Protein AF-A0ABD0MIT4-F1 (afdb_monomer)

Secondary structure (DSSP, 8-state):
-HHHHHHHHHHHHHHHHHHHHHHHS---HHHHTHHHHSPPBTTBTTTTHHHHHHHHHHHHHHHHHHHHHHS---------S--PPPP-------------------------------------------

Solvent-accessible surface area (backbone atoms only — not comparable to full-atom values): 9085 Å² total; per-residue (Å²): 118,64,69,64,55,52,52,52,56,58,61,64,46,54,63,59,50,53,54,50,56,57,67,74,44,99,65,55,71,82,71,44,49,54,56,65,74,37,62,70,39,101,90,37,79,38,42,70,37,56,59,56,48,50,56,50,50,52,52,51,50,52,50,54,54,53,50,61,73,73,44,80,78,72,72,76,74,71,93,68,89,80,80,80,79,81,81,91,77,86,86,87,84,90,84,90,87,87,89,84,83,92,75,86,76,91,82,82,86,84,87,80,84,84,82,77,84,75,75,84,86,80,84,82,89,83,88,81,82,135

Structure (mmCIF, N/CA/C/O backbone):
data_AF-A0ABD0MIT4-F1
#
_entry.id   AF-A0ABD0MIT4-F1
#
loop_
_atom_site.group_PDB
_atom_site.id
_atom_site.type_symbol
_atom_site.label_atom_id
_atom_site.label_alt_id
_atom_site.label_comp_id
_atom_site.label_asym_id
_atom_site.label_entity_id
_atom_site.label_seq_id
_atom_site.pdbx_PDB_ins_code
_atom_site.Cartn_x
_atom_site.Cartn_y
_atom_site.Cartn_z
_atom_site.occupancy
_atom_site.B_iso_or_equiv
_atom_site.auth_seq_id
_atom_site.auth_comp_id
_atom_site.auth_asym_id
_atom_site.auth_atom_id
_atom_site.pdbx_PDB_model_num
ATOM 1 N N . MET A 1 1 ? 24.248 -2.913 -24.633 1.00 72.19 1 MET A N 1
ATOM 2 C CA . MET A 1 1 ? 23.902 -3.783 -23.480 1.00 72.19 1 MET A CA 1
ATOM 3 C C . MET A 1 1 ? 23.748 -3.039 -22.143 1.00 72.19 1 MET A C 1
ATOM 5 O O . MET A 1 1 ? 23.234 -3.625 -21.201 1.00 72.19 1 MET A O 1
ATOM 9 N N . THR A 1 2 ? 24.098 -1.754 -22.039 1.00 90.69 2 THR A N 1
ATOM 10 C CA . THR A 1 2 ? 24.162 -1.024 -20.756 1.00 90.69 2 THR A CA 1
ATOM 11 C C . THR A 1 2 ? 22.802 -0.754 -20.095 1.00 90.69 2 THR A C 1
ATOM 13 O O . THR A 1 2 ? 22.640 -1.011 -18.906 1.00 90.69 2 THR A O 1
ATOM 16 N N . ALA A 1 3 ? 21.795 -0.309 -20.855 1.00 94.12 3 ALA A N 1
ATOM 17 C CA . ALA A 1 3 ? 20.487 0.061 -20.298 1.00 94.12 3 ALA A CA 1
ATOM 18 C C . ALA A 1 3 ? 19.760 -1.111 -19.610 1.00 94.12 3 ALA A C 1
ATOM 20 O O . ALA A 1 3 ? 19.170 -0.936 -18.548 1.00 94.12 3 ALA A O 1
ATOM 21 N N . GLN A 1 4 ? 19.849 -2.323 -20.170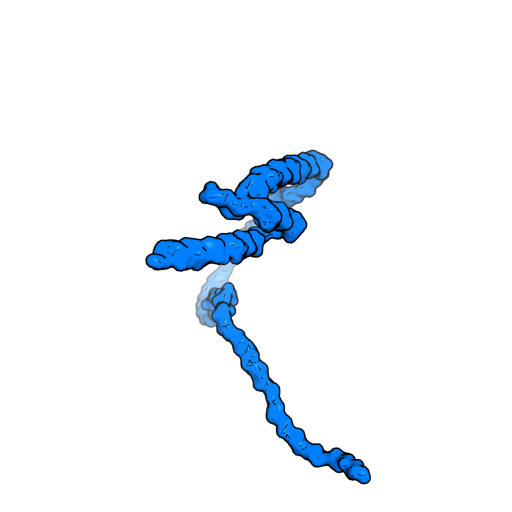 1.00 94.62 4 GLN A N 1
ATOM 22 C CA . GLN A 1 4 ? 19.239 -3.512 -19.565 1.00 94.62 4 GLN A CA 1
ATOM 23 C C . GLN A 1 4 ? 19.919 -3.907 -18.252 1.00 94.62 4 GLN A C 1
ATOM 25 O O . GLN A 1 4 ? 19.235 -4.265 -17.297 1.00 94.62 4 GLN A O 1
ATOM 30 N N . SER A 1 5 ? 21.252 -3.828 -18.192 1.00 95.81 5 SER A N 1
ATOM 31 C CA . SER A 1 5 ? 21.998 -4.124 -16.966 1.00 95.81 5 SER A CA 1
ATOM 32 C C . SER A 1 5 ? 21.624 -3.150 -15.852 1.00 95.81 5 SER A C 1
ATOM 34 O O . SER A 1 5 ? 21.338 -3.577 -14.740 1.00 95.81 5 SER A O 1
ATOM 36 N N . ILE A 1 6 ? 21.560 -1.854 -16.167 1.00 95.31 6 ILE A N 1
ATOM 37 C CA . ILE A 1 6 ? 21.176 -0.815 -15.205 1.00 95.31 6 ILE A CA 1
ATOM 38 C C . ILE A 1 6 ? 19.722 -1.006 -14.757 1.00 95.31 6 ILE A C 1
ATOM 40 O O . ILE A 1 6 ? 19.440 -0.961 -13.563 1.00 95.31 6 ILE A O 1
ATOM 44 N N . GLY A 1 7 ? 18.808 -1.288 -15.691 1.00 94.06 7 GLY A N 1
ATOM 45 C CA . GLY A 1 7 ? 17.405 -1.564 -15.378 1.00 94.06 7 GLY A CA 1
ATOM 46 C C . GLY A 1 7 ? 17.233 -2.741 -14.416 1.00 94.06 7 GLY A C 1
ATOM 47 O O . GLY A 1 7 ? 16.480 -2.636 -13.453 1.00 94.06 7 GLY A O 1
ATOM 48 N N . ARG A 1 8 ? 17.982 -3.832 -14.620 1.00 94.19 8 ARG A N 1
ATOM 49 C CA . ARG A 1 8 ? 17.987 -4.989 -13.708 1.00 94.19 8 ARG A CA 1
ATOM 50 C C . ARG A 1 8 ? 18.520 -4.626 -12.322 1.00 94.19 8 ARG A C 1
ATOM 52 O O . ARG A 1 8 ? 17.913 -5.020 -11.330 1.00 94.19 8 ARG A O 1
ATOM 59 N N . SER A 1 9 ? 19.600 -3.845 -12.248 1.00 94.75 9 SER A N 1
ATOM 60 C CA . SER A 1 9 ? 20.146 -3.377 -10.969 1.00 94.75 9 SER A CA 1
ATOM 61 C C . SER A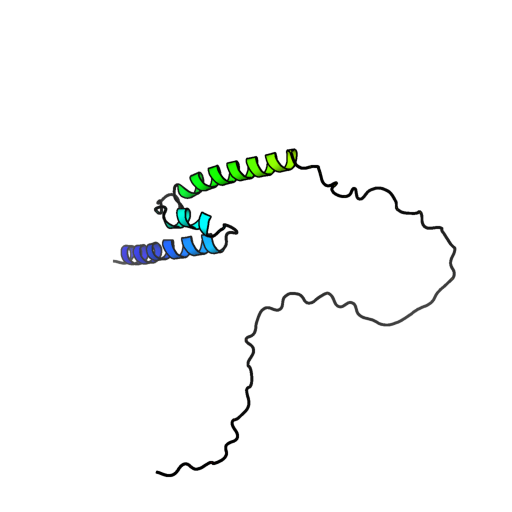 1 9 ? 19.135 -2.522 -10.204 1.00 94.75 9 SER A C 1
ATOM 63 O O . SER A 1 9 ? 18.891 -2.784 -9.032 1.00 94.75 9 SER A O 1
ATOM 65 N N . MET A 1 10 ? 18.480 -1.560 -10.860 1.00 93.25 10 MET A N 1
ATOM 66 C CA . MET A 1 10 ? 17.457 -0.726 -10.215 1.00 93.25 10 MET A CA 1
ATOM 67 C C . MET A 1 10 ? 16.238 -1.548 -9.780 1.00 93.25 10 MET A C 1
ATOM 69 O O . MET A 1 10 ? 15.766 -1.398 -8.657 1.00 93.25 10 MET A O 1
ATOM 73 N N . ALA A 1 11 ? 15.765 -2.468 -10.627 1.00 90.56 11 ALA A N 1
ATOM 74 C CA . ALA A 1 11 ? 14.634 -3.334 -10.298 1.00 90.56 11 ALA A CA 1
ATOM 75 C C . ALA A 1 11 ? 14.899 -4.212 -9.061 1.00 90.56 11 ALA A C 1
ATOM 77 O O . ALA A 1 11 ? 13.973 -4.499 -8.306 1.00 90.56 11 ALA A O 1
ATOM 78 N N . SER A 1 12 ? 16.155 -4.600 -8.815 1.00 92.19 12 SER A N 1
ATOM 79 C CA . SER A 1 12 ? 16.519 -5.411 -7.646 1.00 92.19 12 SER A CA 1
ATOM 80 C C . SER A 1 12 ? 16.370 -4.677 -6.305 1.00 92.19 12 SER A C 1
ATOM 82 O O . SER A 1 12 ? 16.202 -5.323 -5.272 1.00 92.19 12 SER A O 1
ATOM 84 N N . LEU A 1 13 ? 16.379 -3.338 -6.309 1.00 92.81 13 LEU A N 1
ATOM 85 C CA . LEU A 1 13 ? 16.313 -2.516 -5.094 1.00 92.81 13 LEU A CA 1
ATOM 86 C C . LEU A 1 13 ? 14.886 -2.292 -4.577 1.00 92.81 13 LEU A C 1
ATOM 88 O O . LEU A 1 13 ? 14.706 -1.955 -3.409 1.00 92.81 13 LEU A O 1
ATOM 92 N N . VAL A 1 14 ? 13.869 -2.546 -5.403 1.00 91.12 14 VAL A N 1
ATOM 93 C CA . VAL A 1 14 ? 12.462 -2.249 -5.087 1.00 91.12 14 VAL A CA 1
ATOM 94 C C . VAL A 1 14 ? 11.952 -3.045 -3.877 1.00 91.12 14 VAL A C 1
ATOM 96 O O . VAL A 1 14 ? 11.241 -2.512 -3.026 1.00 91.12 14 VAL A O 1
ATOM 99 N N . VAL A 1 15 ? 12.314 -4.329 -3.775 1.00 91.69 15 VAL A N 1
ATOM 100 C CA . VAL A 1 15 ? 11.863 -5.205 -2.676 1.00 91.69 15 VAL A CA 1
ATOM 101 C C . VAL A 1 15 ? 12.536 -4.849 -1.339 1.00 91.69 15 VAL A C 1
ATOM 103 O O . VAL A 1 15 ? 11.808 -4.709 -0.349 1.00 91.69 15 VAL A O 1
ATOM 106 N N . PRO A 1 16 ? 13.872 -4.666 -1.273 1.00 91.81 16 PRO A N 1
ATOM 107 C CA . PRO A 1 16 ? 14.538 -4.157 -0.074 1.00 91.81 16 PRO A CA 1
ATOM 108 C C . PRO A 1 16 ? 14.021 -2.790 0.374 1.00 91.81 16 PRO A C 1
ATOM 110 O O . PRO A 1 16 ? 13.759 -2.600 1.559 1.00 91.81 16 PRO A O 1
ATOM 113 N N . GLU A 1 17 ? 13.823 -1.855 -0.558 1.00 92.19 17 GLU A N 1
ATOM 114 C CA . GLU A 1 17 ? 13.319 -0.517 -0.246 1.00 92.19 17 GLU A CA 1
ATOM 115 C C . GLU A 1 17 ? 11.928 -0.587 0.401 1.00 92.19 17 GLU A C 1
ATOM 117 O O . GLU A 1 17 ? 11.684 0.019 1.443 1.00 92.19 17 GLU A O 1
ATOM 122 N N . ARG A 1 18 ? 11.029 -1.407 -0.152 1.00 93.12 18 ARG A N 1
ATOM 123 C CA . ARG A 1 18 ? 9.694 -1.633 0.414 1.00 93.12 18 ARG A CA 1
ATOM 124 C C . ARG A 1 18 ? 9.741 -2.168 1.848 1.00 93.12 18 ARG A C 1
ATOM 126 O O . ARG A 1 18 ? 9.015 -1.674 2.710 1.00 93.12 18 ARG A O 1
ATOM 133 N N . HIS A 1 19 ? 10.590 -3.161 2.109 1.00 92.56 19 HIS A N 1
ATOM 134 C CA . HIS A 1 19 ? 10.758 -3.715 3.456 1.00 92.56 19 HIS A CA 1
ATOM 135 C C . HIS A 1 19 ? 11.347 -2.688 4.422 1.00 92.56 19 HIS A C 1
ATOM 137 O O . HIS A 1 19 ? 10.901 -2.584 5.566 1.00 92.56 19 HIS A O 1
ATOM 143 N N . PHE A 1 20 ? 12.321 -1.906 3.960 1.00 92.56 20 PHE A N 1
ATOM 144 C CA . PHE A 1 20 ? 12.941 -0.850 4.746 1.00 92.56 20 PHE A CA 1
ATOM 145 C C . PHE A 1 20 ? 11.918 0.207 5.169 1.00 92.56 20 PHE A C 1
ATOM 147 O O . PHE A 1 20 ? 11.805 0.505 6.357 1.00 92.56 20 PHE A O 1
ATOM 154 N N . TRP A 1 21 ? 11.103 0.697 4.232 1.00 93.38 21 TRP A N 1
ATOM 155 C CA . TRP A 1 21 ? 10.045 1.655 4.546 1.00 93.38 21 TRP A CA 1
ATOM 156 C C . TRP A 1 21 ? 9.070 1.109 5.595 1.00 93.38 21 TRP A C 1
ATOM 158 O O . TRP A 1 21 ? 8.798 1.798 6.573 1.00 93.38 21 TRP A O 1
ATOM 168 N N . LEU A 1 22 ? 8.608 -0.141 5.472 1.00 93.19 22 LEU A N 1
ATOM 169 C CA . LEU A 1 22 ? 7.717 -0.752 6.473 1.00 93.19 22 LEU A CA 1
ATOM 170 C C . LEU A 1 22 ? 8.386 -0.961 7.836 1.00 93.19 22 LEU A C 1
ATOM 172 O O . LEU A 1 22 ? 7.710 -0.910 8.864 1.00 93.19 22 LEU A O 1
ATOM 176 N N . THR A 1 23 ? 9.702 -1.170 7.863 1.00 93.62 23 THR A N 1
ATOM 177 C CA .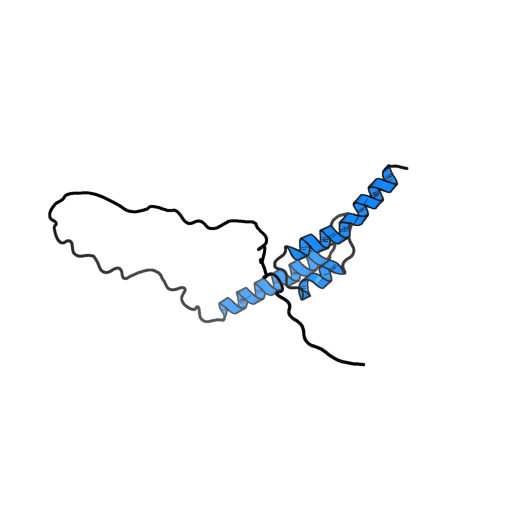 THR A 1 23 ? 10.475 -1.312 9.106 1.00 93.62 23 THR A CA 1
ATOM 178 C C . THR A 1 23 ? 10.508 -0.008 9.900 1.00 93.62 23 THR A C 1
ATOM 180 O O . THR A 1 23 ? 10.460 -0.043 11.125 1.00 93.62 23 THR A O 1
ATOM 183 N N . LEU A 1 24 ? 10.549 1.139 9.215 1.00 93.75 24 LEU A N 1
ATOM 184 C CA . LEU A 1 24 ? 10.582 2.458 9.853 1.00 93.75 24 LEU A CA 1
ATOM 185 C C . LEU A 1 24 ? 9.213 2.945 10.339 1.00 93.75 24 LEU A C 1
ATOM 187 O O . LEU A 1 24 ? 9.139 3.879 11.134 1.00 93.75 24 LEU A O 1
ATOM 191 N N . THR A 1 25 ? 8.126 2.351 9.851 1.00 92.25 25 THR A N 1
ATOM 192 C CA . THR A 1 25 ? 6.778 2.733 10.280 1.00 92.25 25 THR A CA 1
ATOM 193 C C . THR A 1 25 ? 6.412 2.115 11.628 1.00 92.25 25 THR A C 1
ATOM 195 O O . THR A 1 25 ? 6.688 0.944 11.884 1.00 92.25 25 THR A O 1
ATOM 198 N N . GLU A 1 26 ? 5.674 2.859 12.453 1.00 92.56 26 GLU A N 1
ATOM 199 C CA . GLU A 1 26 ? 5.053 2.360 13.692 1.00 92.56 26 GLU A CA 1
ATOM 200 C C . GLU A 1 26 ? 3.767 1.551 13.413 1.00 92.56 26 GLU A C 1
ATOM 202 O O . GLU A 1 26 ? 2.740 1.705 14.074 1.00 92.56 26 GLU A O 1
ATOM 207 N N . ILE A 1 27 ? 3.794 0.700 12.386 1.00 91.69 27 ILE A N 1
ATOM 208 C CA . ILE A 1 27 ? 2.693 -0.203 12.037 1.00 91.69 27 ILE A CA 1
ATOM 209 C C . ILE A 1 27 ? 2.937 -1.548 12.731 1.00 91.69 27 ILE A C 1
ATOM 211 O O . ILE A 1 27 ? 4.072 -2.015 12.829 1.00 91.69 27 ILE A O 1
ATOM 215 N N . LYS A 1 28 ? 1.876 -2.189 13.229 1.00 92.00 28 LYS A N 1
ATOM 216 C CA . LYS A 1 28 ? 1.976 -3.517 13.854 1.00 92.00 28 LYS A CA 1
ATOM 217 C C . LYS A 1 28 ? 2.297 -4.562 12.790 1.00 92.00 28 LYS A C 1
ATOM 219 O O . LYS A 1 28 ? 1.790 -4.474 11.679 1.00 92.00 28 LYS A O 1
ATOM 224 N N . ASP A 1 29 ? 3.071 -5.592 13.124 1.00 91.75 29 ASP A N 1
ATOM 225 C CA . ASP A 1 29 ? 3.521 -6.572 12.121 1.00 91.75 29 ASP A CA 1
ATOM 226 C C . ASP A 1 29 ? 2.372 -7.301 11.413 1.00 91.75 29 ASP A C 1
ATOM 228 O O . ASP A 1 29 ? 2.442 -7.527 10.208 1.00 91.75 29 ASP A O 1
ATOM 232 N N . ALA A 1 30 ? 1.265 -7.563 12.115 1.00 90.25 30 ALA A N 1
ATOM 233 C CA . ALA A 1 30 ? 0.052 -8.122 11.513 1.00 90.25 30 ALA A CA 1
ATOM 234 C C . ALA A 1 30 ? -0.522 -7.235 10.392 1.00 90.25 30 ALA A C 1
ATOM 236 O O . ALA A 1 30 ? -1.009 -7.741 9.384 1.00 90.25 30 ALA A O 1
ATOM 237 N N . ASP A 1 31 ? -0.419 -5.914 10.544 1.00 92.19 31 ASP A N 1
ATOM 238 C CA . ASP A 1 31 ? -0.903 -4.944 9.565 1.00 92.19 31 ASP A CA 1
ATOM 239 C C . ASP A 1 31 ? 0.115 -4.699 8.438 1.00 92.19 31 ASP A C 1
ATOM 241 O O . ASP A 1 31 ? -0.249 -4.100 7.430 1.00 92.19 31 ASP A O 1
ATOM 245 N N . LYS A 1 32 ? 1.368 -5.173 8.568 1.00 93.56 32 LYS A N 1
ATOM 246 C CA . LYS A 1 32 ? 2.405 -5.087 7.521 1.00 93.56 32 LYS A CA 1
ATOM 247 C C . LYS A 1 32 ? 2.253 -6.161 6.444 1.00 93.56 32 LYS A C 1
ATOM 249 O O . LYS A 1 32 ? 2.631 -5.916 5.303 1.00 93.56 32 LYS A O 1
ATOM 254 N N . VAL A 1 33 ? 1.689 -7.324 6.779 1.00 92.56 33 VAL A N 1
ATOM 255 C CA . VAL A 1 33 ? 1.548 -8.473 5.859 1.00 92.56 33 VAL A CA 1
ATOM 256 C C . VAL A 1 33 ? 0.842 -8.099 4.543 1.00 92.56 33 VAL A C 1
ATOM 258 O O . VAL A 1 33 ? 1.417 -8.339 3.481 1.00 92.56 33 VAL A O 1
ATOM 261 N N . PRO A 1 34 ? -0.301 -7.380 4.548 1.00 92.12 34 PRO A N 1
ATOM 262 C CA . PRO A 1 34 ? -0.953 -6.958 3.304 1.00 92.12 34 PRO A CA 1
ATOM 263 C C . PRO A 1 34 ? -0.085 -6.024 2.444 1.00 92.12 34 PRO A C 1
ATOM 265 O O . PRO A 1 34 ? -0.187 -6.014 1.216 1.00 92.12 34 PRO A O 1
ATOM 268 N N . PHE A 1 35 ? 0.793 -5.241 3.080 1.00 92.62 35 PHE A N 1
ATOM 269 C CA . PHE A 1 35 ? 1.768 -4.399 2.395 1.00 92.62 35 PHE A CA 1
ATOM 270 C C . PHE A 1 35 ? 2.990 -5.159 1.916 1.00 92.62 35 PHE A C 1
ATOM 272 O O . PHE A 1 35 ? 3.801 -4.531 1.254 1.00 92.62 35 PHE A O 1
ATOM 279 N N . LEU A 1 36 ? 3.178 -6.437 2.212 1.00 91.06 36 LEU A N 1
ATOM 280 C CA . LEU A 1 36 ? 4.229 -7.255 1.604 1.00 91.06 36 LEU A CA 1
ATOM 281 C C . LEU A 1 36 ? 3.654 -8.100 0.467 1.00 91.06 36 LEU A C 1
ATOM 283 O O . LEU A 1 36 ? 4.267 -8.181 -0.594 1.00 91.06 36 LEU A O 1
ATOM 287 N N . ASP A 1 37 ? 2.432 -8.598 0.646 1.00 90.81 37 ASP A N 1
ATOM 288 C CA . ASP A 1 37 ? 1.747 -9.458 -0.323 1.00 90.81 37 ASP A CA 1
ATOM 289 C C . ASP A 1 37 ? 1.192 -8.701 -1.540 1.00 90.81 37 ASP A C 1
ATOM 291 O O . ASP A 1 37 ? 0.997 -9.281 -2.608 1.00 90.81 37 ASP A O 1
ATOM 295 N N . SER A 1 38 ? 0.929 -7.394 -1.417 1.00 90.94 38 SER A N 1
ATOM 296 C CA . SER A 1 38 ? 0.411 -6.608 -2.544 1.00 90.94 38 SER A CA 1
ATOM 297 C C . SER A 1 38 ? 1.435 -6.515 -3.687 1.00 90.94 38 SER A C 1
ATOM 299 O O . SER A 1 38 ? 2.614 -6.261 -3.430 1.00 90.94 38 SER A O 1
ATOM 301 N N . PRO A 1 39 ? 1.033 -6.617 -4.963 1.00 88.50 39 PRO A N 1
ATOM 302 C CA . PRO A 1 39 ? 1.951 -6.391 -6.074 1.00 88.50 39 PRO A CA 1
ATOM 303 C C . PRO A 1 39 ? 2.484 -4.950 -6.070 1.00 88.50 39 PRO A C 1
ATOM 305 O O . PRO A 1 39 ? 1.793 -4.012 -5.659 1.00 88.50 39 PRO A O 1
ATOM 308 N N . VAL A 1 40 ? 3.722 -4.775 -6.543 1.00 87.25 40 VAL A N 1
ATOM 309 C CA . VAL A 1 40 ? 4.280 -3.444 -6.822 1.00 87.25 40 VAL A CA 1
ATOM 310 C C . VAL A 1 40 ? 3.645 -2.919 -8.105 1.00 87.25 40 VAL A C 1
ATOM 312 O O . VAL A 1 40 ? 3.613 -3.619 -9.117 1.00 87.25 40 VAL A O 1
ATOM 315 N N . SER A 1 41 ? 3.151 -1.685 -8.067 1.00 88.25 41 SER A N 1
ATOM 316 C CA . SER A 1 41 ? 2.610 -1.000 -9.238 1.00 88.25 41 SER A CA 1
ATOM 317 C C . SER A 1 41 ? 3.645 -0.014 -9.788 1.00 88.25 41 SER A C 1
ATOM 319 O O . SER A 1 41 ? 4.357 0.609 -8.999 1.00 88.25 41 SER A O 1
ATOM 321 N N . PRO A 1 42 ? 3.702 0.224 -11.110 1.00 83.56 42 PRO A N 1
ATOM 322 C CA . PRO A 1 42 ? 4.516 1.299 -11.681 1.00 83.56 42 PRO A CA 1
ATOM 323 C C . PRO A 1 42 ? 4.219 2.682 -11.079 1.00 83.56 42 PRO A C 1
ATOM 325 O O . PRO A 1 42 ? 5.078 3.556 -11.080 1.00 83.56 42 PRO A O 1
ATOM 328 N N . THR A 1 43 ? 3.006 2.884 -10.557 1.00 85.88 43 THR A N 1
ATOM 329 C CA . THR A 1 43 ? 2.574 4.140 -9.925 1.00 85.88 43 THR A CA 1
ATOM 330 C C . THR A 1 43 ? 2.989 4.241 -8.452 1.00 85.88 43 THR A C 1
ATOM 332 O O . THR A 1 43 ? 2.972 5.333 -7.892 1.00 85.88 43 THR A O 1
ATOM 335 N N . GLY A 1 44 ? 3.352 3.130 -7.796 1.00 87.50 44 GLY A N 1
ATOM 336 C CA . GLY A 1 44 ? 3.724 3.150 -6.382 1.00 87.50 44 GLY A CA 1
ATOM 337 C C . GLY A 1 44 ? 4.097 1.793 -5.777 1.00 87.50 44 GLY A C 1
ATOM 338 O O . GLY A 1 44 ? 3.608 0.738 -6.185 1.00 87.50 44 GLY A O 1
ATOM 339 N N . LEU A 1 45 ? 4.926 1.843 -4.728 1.00 88.25 45 LEU A N 1
ATOM 340 C CA . LEU A 1 45 ? 5.551 0.677 -4.082 1.00 88.25 45 LEU A CA 1
ATOM 341 C C . LEU A 1 45 ? 4.574 -0.269 -3.370 1.00 88.25 45 LEU A C 1
ATOM 343 O O . LEU A 1 45 ? 4.835 -1.466 -3.272 1.00 88.25 45 LEU A O 1
ATOM 347 N N . PHE A 1 46 ? 3.457 0.263 -2.875 1.00 90.69 46 PHE A N 1
ATOM 348 C CA . PHE A 1 46 ? 2.523 -0.464 -2.009 1.00 90.69 46 PHE A CA 1
ATOM 349 C C . PHE A 1 46 ? 1.203 -0.834 -2.692 1.00 90.69 46 PHE A C 1
ATOM 351 O O . PHE A 1 46 ? 0.376 -1.522 -2.094 1.00 90.69 46 PHE A O 1
ATOM 358 N N . GLY A 1 47 ? 0.999 -0.388 -3.936 1.00 89.12 47 GLY A N 1
ATOM 359 C CA . GLY A 1 47 ? -0.214 -0.669 -4.699 1.00 89.12 47 GLY A CA 1
ATOM 360 C C . GLY A 1 47 ? -1.509 -0.330 -3.929 1.00 89.12 47 GLY A C 1
ATOM 361 O O . GLY A 1 47 ? -1.542 0.642 -3.169 1.00 89.12 47 GLY A O 1
ATOM 362 N N . PRO A 1 48 ? -2.586 -1.117 -4.0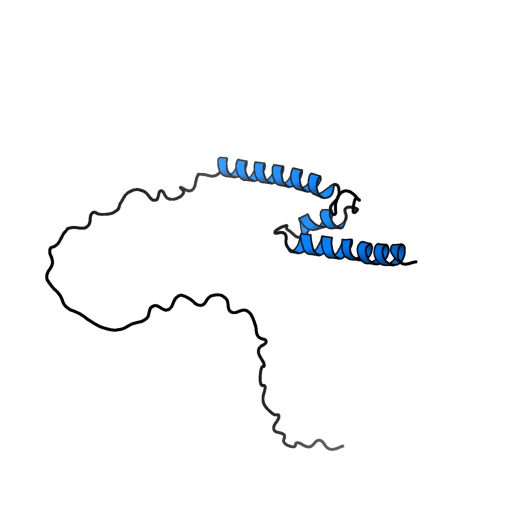99 1.00 89.19 48 PRO A N 1
ATOM 363 C CA . PRO A 1 48 ? -3.880 -0.861 -3.459 1.00 89.19 48 PRO A CA 1
ATOM 364 C C . PRO A 1 48 ? -3.906 -1.122 -1.941 1.00 89.19 48 PRO A C 1
ATOM 366 O O . PRO A 1 48 ? -4.870 -0.730 -1.278 1.00 89.19 48 PRO A O 1
ATOM 369 N N . ALA A 1 49 ? -2.870 -1.742 -1.356 1.00 91.94 49 ALA A N 1
ATOM 370 C CA . ALA A 1 49 ? -2.829 -2.037 0.082 1.00 91.94 49 ALA A CA 1
ATOM 371 C C . ALA A 1 49 ? -2.937 -0.774 0.951 1.00 91.94 49 ALA A C 1
ATOM 373 O O . ALA A 1 49 ? -3.547 -0.809 2.021 1.00 91.94 49 ALA A O 1
ATOM 374 N N . VAL A 1 50 ? -2.420 0.358 0.460 1.00 92.69 50 VAL A N 1
ATOM 375 C CA . VAL A 1 50 ? -2.503 1.657 1.148 1.00 92.69 50 VAL A CA 1
ATOM 376 C C . VAL A 1 50 ? -3.951 2.094 1.342 1.00 92.69 50 VAL A C 1
ATOM 378 O O . VAL A 1 50 ? -4.317 2.535 2.429 1.00 92.69 50 VAL A O 1
ATOM 381 N N . GLU A 1 51 ? -4.797 1.948 0.320 1.00 92.94 51 GLU A N 1
ATOM 382 C CA . GLU A 1 51 ? -6.202 2.355 0.403 1.00 92.94 51 GLU A CA 1
ATOM 383 C C . GLU A 1 51 ? -6.982 1.456 1.373 1.00 92.94 51 GLU A C 1
ATOM 385 O O . GLU A 1 51 ? -7.774 1.940 2.189 1.00 92.94 51 GLU A O 1
ATOM 390 N N . GLY A 1 52 ? -6.724 0.145 1.326 1.00 92.31 52 GLY A N 1
ATOM 391 C CA . GLY A 1 52 ? -7.299 -0.818 2.264 1.00 92.31 52 GLY A CA 1
ATOM 392 C C . GLY A 1 52 ? -6.931 -0.493 3.713 1.00 92.31 52 GLY A C 1
ATOM 393 O O . GLY A 1 52 ? -7.813 -0.413 4.576 1.00 92.31 52 GLY A O 1
ATOM 394 N N . PHE A 1 53 ? -5.648 -0.225 3.968 1.00 94.19 53 PHE A N 1
ATOM 395 C CA . PHE A 1 53 ? -5.163 0.189 5.280 1.00 94.19 53 PHE A CA 1
ATOM 396 C C . PHE A 1 53 ? -5.777 1.517 5.725 1.00 94.19 53 PHE A C 1
ATOM 398 O O . PHE A 1 53 ? -6.291 1.593 6.836 1.00 94.19 53 PHE A O 1
ATOM 405 N N . ALA A 1 54 ? -5.814 2.539 4.865 1.00 94.31 54 ALA A N 1
ATOM 406 C CA . ALA A 1 54 ? -6.397 3.840 5.192 1.00 94.31 54 ALA A CA 1
ATOM 407 C C . ALA A 1 54 ? -7.868 3.714 5.619 1.00 94.31 54 ALA A C 1
ATOM 409 O O . ALA A 1 54 ? -8.267 4.257 6.649 1.00 94.31 54 ALA A O 1
ATOM 410 N N . LYS A 1 55 ? -8.666 2.914 4.899 1.00 95.56 55 LYS A N 1
ATOM 411 C CA . LYS A 1 55 ? -10.065 2.633 5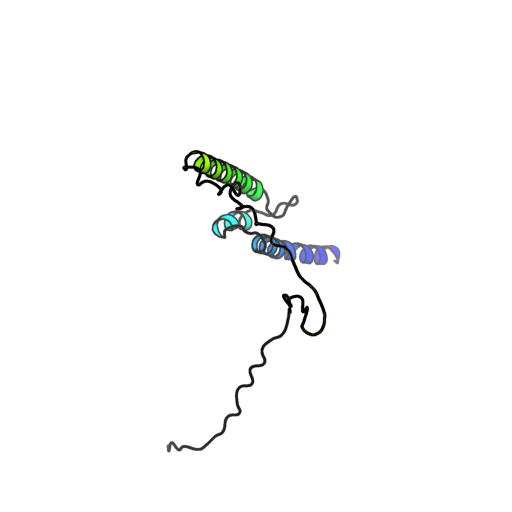.264 1.00 95.56 55 LYS A CA 1
ATOM 412 C C . LYS A 1 55 ? -10.183 1.996 6.649 1.00 95.56 55 LYS A C 1
ATOM 414 O O . LYS A 1 55 ? -11.038 2.399 7.441 1.00 95.56 55 LYS A O 1
ATOM 419 N N . ARG A 1 56 ? -9.347 0.996 6.951 1.00 93.38 56 ARG A N 1
ATOM 420 C CA . ARG A 1 56 ? -9.321 0.334 8.267 1.00 93.38 56 ARG A CA 1
ATOM 421 C C . ARG A 1 56 ? -8.849 1.287 9.359 1.00 93.38 56 ARG A C 1
ATOM 423 O O . ARG A 1 56 ? -9.486 1.359 10.402 1.00 93.38 56 ARG A O 1
ATOM 430 N N . PHE A 1 57 ? -7.806 2.066 9.099 1.00 93.25 57 PHE A N 1
ATOM 431 C CA . PHE A 1 57 ? -7.273 3.060 10.021 1.00 93.25 57 PHE A CA 1
ATOM 432 C C . PHE A 1 57 ? -8.328 4.108 10.386 1.00 93.25 57 PHE A C 1
ATOM 434 O O . PHE A 1 57 ? -8.566 4.347 11.567 1.00 93.25 57 PHE A O 1
ATOM 441 N N . THR A 1 58 ? -9.033 4.675 9.403 1.00 95.81 58 THR A N 1
ATOM 442 C CA . THR A 1 58 ? -10.131 5.622 9.647 1.00 95.81 58 THR A CA 1
ATOM 443 C C . THR A 1 58 ? -11.272 4.981 10.436 1.00 95.81 58 THR A C 1
ATOM 445 O O . THR A 1 58 ? -11.809 5.606 11.351 1.00 95.81 58 THR A O 1
ATOM 448 N N . ALA A 1 59 ? -11.643 3.734 10.126 1.00 94.19 59 ALA A N 1
ATOM 449 C CA . ALA A 1 59 ? -12.671 3.013 10.875 1.00 94.19 59 ALA A CA 1
ATOM 450 C C . ALA A 1 59 ? -12.260 2.794 12.343 1.00 94.19 59 ALA A C 1
ATOM 452 O O . ALA A 1 59 ? -13.040 3.091 13.250 1.00 94.19 59 ALA A O 1
ATOM 453 N N . SER A 1 60 ? -11.023 2.353 12.578 1.00 91.94 60 SER A N 1
ATOM 454 C CA . SER A 1 60 ? -10.454 2.149 13.913 1.00 91.94 60 SER A CA 1
ATOM 455 C C . SER A 1 60 ? -10.328 3.457 14.692 1.00 91.94 60 SER A C 1
ATOM 457 O O . SER A 1 60 ? -10.690 3.507 15.865 1.00 91.94 60 SER A O 1
ATOM 459 N N . GLN A 1 61 ? -9.894 4.541 14.045 1.00 93.94 61 GLN A N 1
ATOM 460 C CA . GLN A 1 61 ? -9.851 5.875 14.647 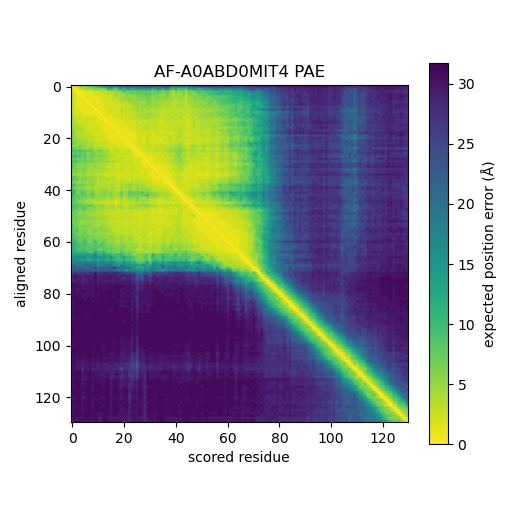1.00 93.94 61 GLN A CA 1
ATOM 461 C C . GLN A 1 61 ? -11.244 6.347 15.057 1.00 93.94 61 GLN A C 1
ATOM 463 O O . GLN A 1 61 ? -11.433 6.772 16.195 1.00 93.94 61 GLN A O 1
ATOM 468 N N . LYS A 1 62 ? -12.242 6.219 14.175 1.00 95.25 62 LYS A N 1
ATOM 469 C CA . LYS A 1 62 ? -13.623 6.605 14.488 1.00 95.25 62 LYS A CA 1
ATOM 470 C C . LYS A 1 62 ? -14.185 5.797 15.660 1.00 95.25 62 LYS A C 1
ATOM 472 O O . LYS A 1 62 ? -14.801 6.375 16.549 1.00 95.25 62 LYS A O 1
ATOM 477 N N . SER A 1 63 ? -13.924 4.490 15.692 1.00 91.69 63 SER A N 1
ATOM 478 C CA . SER A 1 63 ? -14.288 3.617 16.816 1.00 91.69 63 SER A CA 1
ATOM 479 C C . SER A 1 63 ? -13.617 4.054 18.126 1.00 91.69 63 SER A C 1
ATOM 481 O O . SER A 1 63 ? -14.290 4.249 19.134 1.00 91.69 63 SER A O 1
ATOM 483 N N . SER A 1 64 ? -12.306 4.311 18.101 1.00 90.00 64 SER A N 1
ATOM 484 C CA . SER A 1 64 ? -11.552 4.789 19.267 1.00 90.00 64 SER A CA 1
ATOM 485 C C . SER A 1 64 ? -12.088 6.123 19.795 1.00 90.00 64 SER A C 1
ATOM 487 O O . SER A 1 64 ? -12.289 6.292 20.998 1.00 90.00 64 SER A O 1
ATOM 489 N N . GLN A 1 65 ? -12.406 7.065 18.901 1.00 90.12 65 GLN A N 1
ATOM 490 C CA . GLN A 1 65 ? -13.039 8.322 19.293 1.00 90.12 65 GLN A CA 1
ATOM 491 C C . GLN A 1 65 ? -14.422 8.100 19.905 1.00 90.12 65 GLN A C 1
ATOM 493 O O . GLN A 1 65 ? -14.695 8.672 20.956 1.00 90.12 65 GLN A O 1
ATOM 498 N N . ALA A 1 66 ? -15.254 7.242 19.307 1.00 88.44 66 ALA A N 1
ATOM 499 C CA . ALA A 1 66 ? -16.567 6.902 19.847 1.00 88.44 66 ALA A CA 1
ATOM 500 C C . ALA A 1 66 ? -16.461 6.367 21.282 1.00 88.44 66 ALA A C 1
ATOM 502 O O . ALA A 1 66 ? -17.155 6.865 22.163 1.00 88.44 66 ALA A O 1
ATOM 503 N N . ILE A 1 67 ? -15.533 5.443 21.554 1.00 86.19 67 ILE A N 1
ATOM 504 C CA . ILE A 1 67 ? -15.308 4.891 22.900 1.00 86.19 67 ILE A CA 1
ATOM 505 C C . ILE A 1 67 ? -14.962 5.995 23.908 1.00 86.19 67 ILE A C 1
ATOM 507 O O . ILE A 1 67 ? -15.500 6.002 25.014 1.00 86.19 67 ILE A O 1
ATOM 511 N N . ARG A 1 68 ? -14.134 6.979 23.531 1.00 80.94 68 ARG A N 1
ATOM 512 C CA . ARG A 1 68 ? -13.821 8.121 24.412 1.00 80.94 68 ARG A CA 1
ATOM 513 C C . ARG A 1 68 ? -15.045 8.960 24.782 1.00 80.94 68 ARG A C 1
ATOM 515 O O . ARG A 1 68 ? -15.019 9.607 25.821 1.00 80.94 68 ARG A O 1
ATOM 522 N N . HIS A 1 69 ? -16.095 8.964 23.962 1.00 77.81 69 HIS A N 1
ATOM 523 C CA . HIS A 1 69 ? -17.346 9.648 24.292 1.00 77.81 69 HIS A CA 1
ATOM 524 C C . HIS A 1 69 ? -18.220 8.863 25.281 1.00 77.81 69 HIS A C 1
ATOM 526 O O . HIS A 1 69 ? -19.029 9.478 25.971 1.00 77.81 69 HIS A O 1
ATOM 532 N N . PHE A 1 70 ? -18.053 7.539 25.372 1.00 74.56 70 PHE A N 1
ATOM 533 C CA . PHE A 1 70 ? -18.799 6.683 26.303 1.00 74.56 70 PHE A CA 1
ATOM 534 C C . PHE A 1 70 ? -18.096 6.474 27.646 1.00 74.56 70 PHE A C 1
ATOM 536 O O . PHE A 1 70 ? -18.745 6.125 28.629 1.00 74.56 70 PHE A O 1
ATOM 543 N N . LEU A 1 71 ? -16.780 6.676 27.711 1.00 79.56 71 LEU A N 1
ATOM 544 C CA . LEU A 1 71 ? -16.043 6.591 28.967 1.00 79.56 71 LEU A CA 1
ATOM 545 C C . LEU A 1 71 ? -16.246 7.874 29.792 1.00 79.56 71 LEU A C 1
ATOM 547 O O . LEU A 1 71 ? -16.194 8.971 29.225 1.00 79.56 71 LEU A O 1
ATOM 551 N N . PRO A 1 72 ? -16.440 7.775 31.125 1.00 76.50 72 PRO A N 1
ATOM 552 C CA . PRO A 1 72 ? -16.402 8.938 32.001 1.00 76.50 72 PRO A CA 1
ATOM 553 C C . PRO A 1 72 ? -15.127 9.729 31.714 1.00 76.50 72 PRO A C 1
ATOM 555 O O . PRO A 1 72 ? -14.034 9.161 31.712 1.00 76.50 72 PRO A O 1
ATOM 558 N N . LYS A 1 73 ? -15.259 11.029 31.429 1.00 70.94 73 LYS A N 1
ATOM 559 C CA . LYS A 1 73 ? -14.107 11.914 31.249 1.00 70.94 73 LYS A CA 1
ATOM 560 C C . LYS A 1 73 ? -13.315 11.878 32.552 1.00 70.94 73 LYS A C 1
ATOM 562 O O . LYS A 1 73 ? -13.684 12.568 33.497 1.00 70.94 73 LYS A O 1
ATOM 567 N N . CYS A 1 74 ? -12.247 11.085 32.624 1.00 61.94 74 CYS A N 1
ATOM 568 C CA . CYS A 1 74 ? -11.235 11.292 33.645 1.00 61.94 74 CYS A CA 1
ATOM 569 C C . CYS A 1 74 ? -10.792 12.735 33.453 1.00 61.94 74 CYS A C 1
ATOM 571 O O . CYS A 1 74 ? -10.230 13.053 32.402 1.00 61.94 74 CYS A O 1
ATOM 573 N N . SER A 1 75 ? -11.164 13.610 34.390 1.00 51.47 75 SER A N 1
ATOM 574 C CA . SER A 1 75 ? -10.789 15.012 34.371 1.00 51.47 75 SER A CA 1
ATOM 575 C C . SER A 1 75 ? -9.306 15.074 34.044 1.00 51.47 75 SER A C 1
ATOM 577 O O . SER A 1 75 ? -8.472 14.659 34.846 1.00 51.47 75 SER A O 1
ATOM 579 N N . SER A 1 76 ? -8.982 15.544 32.837 1.00 56.12 76 SER A N 1
ATOM 580 C CA . SER A 1 76 ? -7.694 16.166 32.567 1.00 56.12 76 SER A CA 1
ATOM 581 C C . SER A 1 76 ? -7.588 17.208 33.662 1.00 56.12 76 SER A C 1
ATOM 583 O O . SER A 1 76 ? -8.313 18.202 33.593 1.00 56.12 76 SER A O 1
ATOM 585 N N . SER A 1 77 ? -6.834 16.887 34.717 1.00 49.47 77 SER A N 1
ATOM 586 C CA . SER A 1 77 ? -6.744 17.682 35.931 1.00 49.47 77 SER A CA 1
ATOM 587 C C . SER A 1 77 ? -6.572 19.123 35.504 1.00 49.47 77 SER A C 1
ATOM 589 O O . SER A 1 77 ? -5.557 19.477 34.905 1.00 49.47 77 SER A O 1
ATOM 591 N N . SER A 1 78 ? -7.616 19.913 35.731 1.00 46.25 78 SER A N 1
ATOM 592 C CA . SER A 1 78 ? -7.590 21.349 35.572 1.00 46.25 78 SER A CA 1
ATOM 593 C C . SER A 1 78 ? -6.418 21.832 36.407 1.00 46.25 78 SER A C 1
ATOM 595 O O . SER A 1 78 ? -6.487 21.850 37.634 1.00 46.25 78 SER A O 1
ATOM 597 N N . ALA A 1 79 ? -5.315 22.174 35.753 1.00 51.31 79 ALA A N 1
ATOM 598 C CA . ALA A 1 79 ? -4.318 23.039 36.343 1.00 51.31 79 ALA A CA 1
ATOM 599 C C . ALA A 1 79 ? -4.923 24.446 36.364 1.00 51.31 79 ALA A C 1
ATOM 601 O O . ALA A 1 79 ? -4.521 25.320 35.607 1.00 51.31 79 ALA A O 1
ATOM 602 N N . ASP A 1 80 ? -5.945 24.633 37.192 1.00 52.69 80 ASP A N 1
ATOM 603 C CA . ASP A 1 80 ? -6.339 25.945 37.654 1.00 52.69 80 ASP A CA 1
ATOM 604 C C . ASP A 1 80 ? -6.760 25.851 39.119 1.00 52.69 80 ASP A C 1
ATOM 606 O O . ASP A 1 80 ? -7.440 24.919 39.544 1.00 52.69 80 ASP A O 1
ATOM 610 N N . SER A 1 81 ? -6.358 26.882 39.848 1.00 54.06 81 SER A N 1
ATOM 611 C CA . SER A 1 81 ? -6.897 27.281 41.134 1.00 54.06 81 SER A CA 1
ATOM 612 C C . SER A 1 81 ? -6.492 26.454 42.353 1.00 54.06 81 SER A C 1
ATOM 614 O O . SER A 1 81 ? -7.282 25.725 42.936 1.00 54.06 81 SER A O 1
ATOM 616 N N . SER A 1 82 ? -5.255 26.682 42.807 1.00 55.00 82 SER A N 1
ATOM 617 C CA . SER A 1 82 ? -5.027 27.200 44.170 1.00 55.00 82 SER A CA 1
ATOM 618 C C . SER A 1 82 ? -3.531 27.415 44.418 1.00 55.00 82 SER A C 1
ATOM 620 O O . SER A 1 82 ? -2.866 26.616 45.075 1.00 55.00 82 SER A O 1
ATOM 622 N N . ARG A 1 83 ? -2.972 28.512 43.892 1.00 56.22 83 ARG A N 1
ATOM 623 C CA . ARG A 1 83 ? -1.690 29.043 44.380 1.00 56.22 83 ARG A CA 1
ATOM 624 C C . ARG A 1 83 ? -1.986 29.811 45.674 1.00 56.22 83 ARG A C 1
ATOM 626 O O . ARG A 1 83 ? -2.644 30.849 45.582 1.00 56.22 83 ARG A O 1
ATOM 633 N N . PRO A 1 84 ? -1.530 29.380 46.863 1.00 50.72 84 PRO A N 1
ATOM 634 C CA . PRO A 1 84 ? -1.599 30.248 48.024 1.00 50.72 84 PRO A CA 1
ATOM 635 C C . PRO A 1 84 ? -0.647 31.429 47.796 1.00 50.72 84 PRO A C 1
ATOM 637 O O . PRO A 1 84 ? 0.489 31.281 47.340 1.00 50.72 84 PRO A O 1
ATOM 640 N N . LYS A 1 85 ? -1.165 32.629 48.045 1.00 57.62 85 LYS A N 1
ATOM 641 C CA . LYS A 1 85 ? -0.466 33.909 47.933 1.00 57.62 85 LYS A CA 1
ATOM 642 C C . LYS A 1 85 ? 0.782 33.906 48.835 1.00 57.62 85 LYS A C 1
ATOM 644 O O . LYS A 1 85 ? 0.624 33.698 50.036 1.00 57.62 85 LYS A O 1
ATOM 649 N N . PRO A 1 86 ? 2.003 34.150 48.321 1.00 45.91 86 PRO A N 1
ATOM 650 C CA . PRO A 1 86 ? 3.158 34.346 49.187 1.00 45.91 86 PRO A CA 1
ATOM 651 C C . PRO A 1 86 ? 3.022 35.679 49.934 1.00 45.91 86 PRO A C 1
ATOM 653 O O . PRO A 1 86 ? 2.804 36.726 49.321 1.00 45.91 86 PRO A O 1
ATOM 656 N N . VAL A 1 87 ? 3.131 35.620 51.260 1.00 49.09 87 VAL A N 1
ATOM 657 C CA . VAL A 1 87 ? 3.301 36.769 52.163 1.00 49.09 87 VAL A CA 1
ATOM 658 C C . VAL A 1 87 ? 4.579 37.541 51.786 1.00 49.09 87 VAL A C 1
ATOM 660 O O . VAL A 1 87 ? 5.600 36.899 51.531 1.00 49.09 87 VAL A O 1
ATOM 663 N N . PRO A 1 88 ? 4.576 38.889 51.751 1.00 49.03 88 PRO A N 1
ATOM 664 C CA . PRO A 1 88 ? 5.793 39.660 51.555 1.00 49.03 88 PRO A CA 1
ATOM 665 C C . PRO A 1 88 ? 6.448 39.922 52.917 1.00 49.03 88 PRO A C 1
ATOM 667 O O . PRO A 1 88 ? 5.933 40.708 53.709 1.00 49.03 88 PRO A O 1
ATOM 670 N N . THR A 1 89 ? 7.595 39.300 53.186 1.00 44.28 89 THR A N 1
ATOM 671 C CA . THR A 1 89 ? 8.433 39.658 54.342 1.00 44.28 89 THR A CA 1
ATOM 672 C C . THR A 1 89 ? 9.709 40.333 53.843 1.00 44.28 89 THR A C 1
ATOM 674 O O . THR A 1 89 ? 10.380 3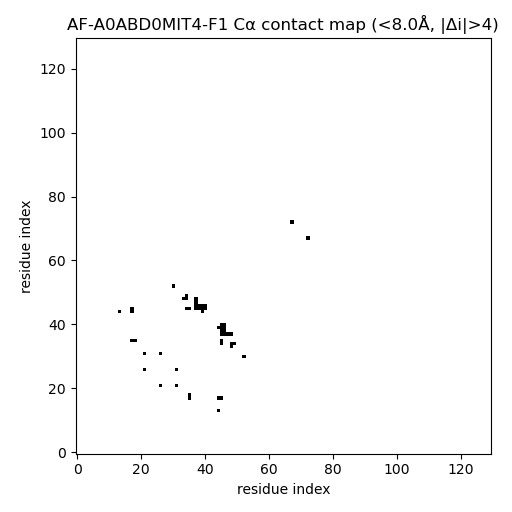9.833 52.941 1.00 44.28 89 THR A O 1
ATOM 677 N N . GLN A 1 90 ? 9.982 41.516 54.393 1.00 46.75 90 GLN A N 1
ATOM 678 C CA . GLN A 1 90 ? 11.101 42.403 54.071 1.00 46.75 90 GLN A CA 1
ATOM 679 C C . GLN A 1 90 ? 12.486 41.775 54.348 1.00 46.75 90 GLN A C 1
ATOM 681 O O . GLN A 1 90 ? 12.633 40.898 55.193 1.00 46.75 90 GLN A O 1
ATOM 686 N N . GLN A 1 91 ? 13.483 42.262 53.597 1.00 46.72 91 GLN A N 1
ATOM 687 C CA . GLN A 1 91 ? 14.910 41.881 53.552 1.00 46.72 91 GLN A CA 1
ATOM 688 C C . GLN A 1 91 ? 15.690 42.192 54.858 1.00 46.72 91 GLN A C 1
ATOM 690 O O . GLN A 1 91 ? 15.152 42.902 55.708 1.00 46.72 91 GLN A O 1
ATOM 695 N N . PRO A 1 92 ? 16.974 41.766 55.007 1.00 46.81 92 PRO A N 1
ATOM 696 C CA . PRO A 1 92 ? 18.079 42.648 54.556 1.00 46.81 92 PRO A CA 1
ATOM 697 C C . PRO A 1 92 ? 19.402 41.989 54.039 1.00 46.81 92 PRO A C 1
ATOM 699 O O . PRO A 1 92 ? 19.838 40.950 54.515 1.00 46.81 92 PRO A O 1
ATOM 702 N N . ALA A 1 93 ? 20.033 42.687 53.074 1.00 37.91 93 ALA A N 1
ATOM 703 C CA . ALA A 1 93 ? 21.473 42.931 52.770 1.00 37.91 93 ALA A CA 1
ATOM 704 C C . ALA A 1 93 ? 22.588 41.822 52.717 1.00 37.91 93 ALA A C 1
ATOM 706 O O . ALA A 1 93 ? 23.050 41.363 53.750 1.00 37.91 93 ALA A O 1
ATOM 707 N N . LYS A 1 94 ? 23.079 41.525 51.479 1.00 40.06 94 LYS A N 1
ATOM 708 C CA . LYS A 1 94 ? 24.462 41.573 50.844 1.00 40.06 94 LYS A CA 1
ATOM 709 C C . LYS A 1 94 ? 25.759 41.301 51.690 1.00 40.06 94 LYS A C 1
ATOM 711 O O . LYS A 1 94 ? 25.722 41.723 52.836 1.00 40.06 94 LYS A O 1
ATOM 716 N N . PRO A 1 95 ? 26.954 40.812 51.180 1.00 43.84 95 PRO A N 1
ATOM 717 C CA . PRO A 1 95 ? 27.462 40.457 49.807 1.00 43.84 95 PRO A CA 1
ATOM 718 C C . PRO A 1 95 ? 28.191 39.072 49.583 1.00 43.84 95 PRO A C 1
ATOM 720 O O . PRO A 1 95 ? 28.678 38.476 50.527 1.00 43.84 95 PRO A O 1
ATOM 723 N N . ALA A 1 96 ? 28.295 38.663 48.289 1.00 37.47 96 ALA A N 1
ATOM 724 C CA . ALA A 1 96 ? 29.302 37.900 47.462 1.00 37.47 96 ALA A CA 1
ATOM 725 C C . ALA A 1 96 ? 30.475 37.046 48.061 1.00 37.47 96 ALA A C 1
ATOM 727 O O . ALA A 1 96 ? 30.864 37.309 49.190 1.00 37.47 96 ALA A O 1
ATOM 728 N N . PRO A 1 97 ? 31.232 36.205 47.285 1.00 44.56 97 PRO A N 1
ATOM 729 C CA . PRO A 1 97 ? 31.008 35.456 46.020 1.00 44.56 97 PRO A CA 1
ATOM 730 C C . PRO A 1 97 ? 31.402 33.936 46.099 1.00 44.56 97 PRO A C 1
ATOM 732 O O . PRO A 1 97 ? 31.908 33.469 47.111 1.00 44.56 97 PRO A O 1
ATOM 735 N N . SER A 1 98 ? 31.294 33.210 44.969 1.00 35.25 98 SER A N 1
ATOM 736 C CA . SER A 1 98 ? 32.139 32.059 44.541 1.00 35.25 98 SER A CA 1
ATOM 737 C C . SER A 1 98 ? 31.522 30.645 44.462 1.00 35.25 98 SER A C 1
ATOM 739 O O . SER A 1 98 ? 30.968 30.119 45.418 1.00 35.25 98 SER A O 1
ATOM 741 N N . ALA A 1 99 ? 31.773 30.039 43.29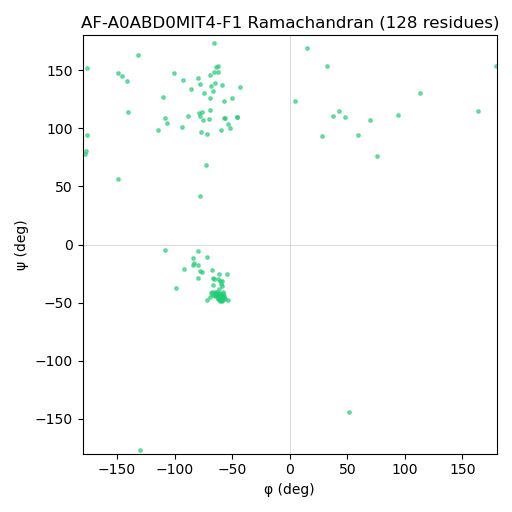1 1.00 36.44 99 ALA A N 1
ATOM 742 C CA . ALA A 1 99 ? 31.793 28.616 42.931 1.00 36.44 99 ALA A CA 1
ATOM 743 C C . ALA A 1 99 ? 30.472 27.818 42.900 1.00 36.44 99 ALA A C 1
ATOM 745 O O . ALA A 1 99 ? 29.957 27.393 43.923 1.00 36.44 99 ALA A O 1
ATOM 746 N N . ALA A 1 100 ? 30.000 27.494 41.687 1.00 40.03 100 ALA A N 1
ATOM 747 C CA . ALA A 1 100 ? 30.013 26.120 41.152 1.00 40.03 100 ALA A CA 1
ATOM 748 C C . ALA A 1 100 ? 29.057 25.958 39.948 1.00 40.03 100 ALA A C 1
ATOM 750 O O . ALA A 1 100 ? 27.841 26.030 40.072 1.00 40.03 100 ALA A O 1
ATOM 751 N N . GLN A 1 101 ? 29.663 25.674 38.792 1.00 43.69 101 GLN A N 1
ATOM 752 C CA . GLN A 1 101 ? 29.208 24.707 37.785 1.00 43.69 101 GLN A CA 1
ATOM 753 C C . GLN A 1 101 ? 27.820 24.895 37.141 1.00 43.69 101 GLN A C 1
ATOM 755 O O . GLN A 1 101 ? 26.822 24.310 37.552 1.00 43.69 101 GLN A O 1
ATOM 760 N N . SER A 1 102 ? 27.800 25.557 35.982 1.00 39.19 102 SER A N 1
ATOM 761 C CA . SER A 1 102 ? 26.842 25.247 34.918 1.00 39.19 102 SER A CA 1
ATOM 762 C C . SER A 1 102 ? 27.478 24.253 33.937 1.00 39.19 102 SER A C 1
ATOM 764 O O . SER A 1 102 ? 28.266 24.620 33.071 1.00 39.19 102 SER A O 1
ATOM 766 N N . ALA A 1 103 ? 27.131 22.972 34.056 1.00 52.41 103 ALA A N 1
ATOM 767 C CA . ALA A 1 103 ? 27.362 21.994 32.995 1.00 52.41 103 ALA A CA 1
ATOM 768 C C . ALA A 1 103 ? 26.008 21.629 32.359 1.00 52.41 103 ALA A C 1
ATOM 770 O O . ALA A 1 103 ? 25.191 20.963 33.003 1.00 52.41 103 ALA A O 1
ATOM 771 N N . PRO A 1 104 ? 25.711 22.046 31.115 1.00 48.72 104 PRO A N 1
ATOM 772 C CA . PRO A 1 104 ? 24.557 21.523 30.405 1.00 48.72 104 PRO A CA 1
ATOM 773 C C . PRO A 1 104 ? 24.848 20.099 29.905 1.00 48.72 104 PRO A C 1
ATOM 775 O O . PRO A 1 104 ? 25.606 19.886 28.968 1.00 48.72 104 PRO A O 1
ATOM 778 N N . LYS A 1 105 ? 24.217 19.131 30.579 1.00 51.41 105 LYS A N 1
ATOM 779 C CA . LYS A 1 105 ? 23.623 17.882 30.061 1.00 51.41 105 LYS A CA 1
ATOM 780 C C . LYS A 1 105 ? 24.268 17.315 28.781 1.00 51.41 105 LYS A C 1
ATOM 782 O O . LYS A 1 105 ? 23.806 17.589 27.676 1.00 51.41 105 LYS A O 1
ATOM 787 N N . SER A 1 106 ? 25.235 16.413 28.931 1.00 52.25 106 SER A N 1
ATOM 788 C CA . SER A 1 106 ? 25.591 15.480 27.861 1.00 52.25 106 SER A CA 1
ATOM 789 C C . SER A 1 106 ? 24.454 14.469 27.673 1.00 52.25 106 SER A C 1
ATOM 791 O O . SER A 1 106 ? 24.127 13.692 28.570 1.00 52.25 106 SER A O 1
ATOM 793 N N . ARG A 1 107 ? 23.804 14.483 26.507 1.00 47.00 107 ARG A N 1
ATOM 794 C CA . ARG A 1 107 ? 22.832 13.442 26.142 1.00 47.00 107 ARG A CA 1
ATOM 795 C C . ARG A 1 107 ? 22.785 13.196 24.644 1.00 47.00 107 ARG A C 1
ATOM 797 O O . ARG A 1 107 ? 21.706 13.263 24.101 1.00 47.00 107 ARG A O 1
ATOM 804 N N . TRP A 1 108 ? 23.904 12.875 24.008 1.00 39.72 108 TRP A N 1
ATOM 805 C CA . TRP A 1 108 ? 23.966 11.962 22.853 1.00 39.72 108 TRP A CA 1
ATOM 806 C C . TRP A 1 108 ? 25.442 11.780 22.483 1.00 39.72 108 TRP A C 1
ATOM 808 O O . TRP A 1 108 ? 26.017 12.593 21.774 1.00 39.72 108 TRP A O 1
ATOM 818 N N . SER A 1 109 ? 26.074 10.731 23.011 1.00 42.06 109 SER A N 1
ATOM 819 C CA . SER A 1 109 ? 27.351 10.249 22.480 1.00 42.06 109 SER A CA 1
ATOM 820 C C . SER A 1 109 ? 27.063 8.954 21.740 1.00 42.06 109 SER A C 1
ATOM 822 O O . SER A 1 109 ? 26.748 7.934 22.355 1.00 42.06 109 SER A O 1
ATOM 824 N N . TRP A 1 110 ? 27.066 9.035 20.414 1.00 31.50 110 TRP A N 1
ATOM 825 C CA . TRP A 1 110 ? 27.055 7.873 19.540 1.00 31.50 110 TRP A CA 1
ATOM 826 C C . TRP A 1 110 ? 28.505 7.407 19.351 1.00 31.50 110 TRP A C 1
ATOM 828 O O . TRP A 1 110 ? 29.376 8.220 19.050 1.00 31.50 110 TRP A O 1
ATOM 838 N N . ASN A 1 111 ? 28.694 6.091 19.490 1.00 41.84 111 ASN A N 1
ATOM 839 C CA . ASN A 1 111 ? 29.841 5.254 19.108 1.00 41.84 111 ASN A CA 1
ATOM 840 C C . ASN A 1 111 ? 30.924 4.973 20.165 1.00 41.84 111 ASN A C 1
ATOM 842 O O . ASN A 1 111 ? 31.784 5.803 20.444 1.00 41.84 111 ASN A O 1
ATOM 846 N N . SER A 1 112 ? 30.998 3.708 20.600 1.00 39.94 112 SER A N 1
ATOM 847 C CA . SER A 1 112 ? 32.097 2.790 20.224 1.00 39.94 112 SER A CA 1
ATOM 848 C C . SER A 1 112 ? 31.877 1.372 20.786 1.00 39.94 112 SER A C 1
ATOM 850 O O . SER A 1 112 ? 31.209 1.226 21.811 1.00 39.94 112 SER A O 1
ATOM 852 N N . PRO A 1 113 ? 32.400 0.320 20.122 1.00 42.81 113 PRO A N 1
ATOM 853 C CA . PRO A 1 113 ? 32.311 -1.057 20.601 1.00 42.81 113 PRO A CA 1
ATOM 854 C C . PRO A 1 113 ? 33.156 -1.235 21.868 1.00 42.81 113 PRO A C 1
ATOM 856 O O . PRO A 1 113 ? 34.286 -0.758 21.951 1.00 42.81 113 PRO A O 1
ATOM 859 N N . GLN A 1 114 ? 32.602 -1.928 22.861 1.00 41.94 114 GLN A N 1
ATOM 860 C CA . GLN A 1 114 ? 33.319 -2.284 24.082 1.00 41.94 114 GLN A CA 1
ATOM 861 C C . GLN A 1 114 ? 34.376 -3.342 23.714 1.00 41.94 114 GLN A C 1
ATOM 863 O O . GLN A 1 114 ? 34.036 -4.488 23.423 1.00 41.94 114 GLN A O 1
ATOM 868 N N . THR A 1 115 ? 35.656 -2.969 23.712 1.00 49.91 115 THR A N 1
ATOM 869 C CA . THR A 1 115 ? 36.766 -3.928 23.761 1.00 49.91 115 THR A CA 1
ATOM 870 C C . THR A 1 115 ? 36.803 -4.507 25.168 1.00 49.91 115 THR A C 1
ATOM 872 O O . THR A 1 115 ? 37.371 -3.914 26.085 1.00 49.91 115 THR A O 1
ATOM 875 N N . THR A 1 116 ? 36.166 -5.657 25.367 1.00 44.06 116 THR A N 1
ATOM 876 C CA . THR A 1 116 ? 36.305 -6.421 26.604 1.00 44.06 116 THR A CA 1
ATOM 877 C C . THR A 1 116 ? 37.646 -7.144 26.565 1.00 44.06 116 THR A C 1
ATOM 879 O O . THR A 1 116 ? 37.784 -8.212 25.973 1.00 44.06 116 THR A O 1
ATOM 882 N N . SER A 1 117 ? 38.653 -6.540 27.193 1.00 43.22 117 SER A N 1
ATOM 883 C CA . SER A 1 117 ? 39.853 -7.244 27.634 1.00 43.22 117 SER A CA 1
ATOM 884 C C . SER A 1 117 ? 39.436 -8.384 28.558 1.00 43.22 117 SER A C 1
ATOM 886 O O . SER A 1 117 ? 39.017 -8.142 29.689 1.00 43.22 117 SER A O 1
ATOM 888 N N . ILE A 1 118 ? 39.555 -9.625 28.091 1.00 44.34 118 ILE A N 1
ATOM 889 C CA . ILE A 1 118 ? 39.502 -10.803 28.954 1.00 44.34 118 ILE A CA 1
ATOM 890 C C . ILE A 1 118 ? 40.879 -11.457 28.906 1.00 44.34 118 ILE A C 1
ATOM 892 O O . ILE A 1 118 ? 41.245 -12.125 27.947 1.00 44.34 118 ILE A O 1
ATOM 896 N N . LEU A 1 119 ? 41.640 -11.127 29.947 1.00 42.56 119 LEU A N 1
ATOM 897 C CA . LEU A 1 119 ? 42.475 -12.010 30.756 1.00 42.56 119 LEU A CA 1
ATOM 898 C C . LEU A 1 119 ? 43.223 -13.142 30.023 1.00 42.56 119 LEU A C 1
ATOM 900 O O . LEU A 1 119 ? 42.642 -14.146 29.618 1.00 42.56 119 LEU A O 1
ATOM 904 N N . SER A 1 120 ? 44.548 -12.995 29.963 1.00 49.69 120 SER A N 1
ATOM 905 C CA . SER A 1 120 ? 45.517 -14.038 29.614 1.00 49.69 120 SER A CA 1
ATOM 906 C C . SER A 1 120 ? 45.210 -15.383 30.292 1.00 49.69 120 SER A C 1
ATOM 908 O O . SER A 1 120 ? 44.989 -1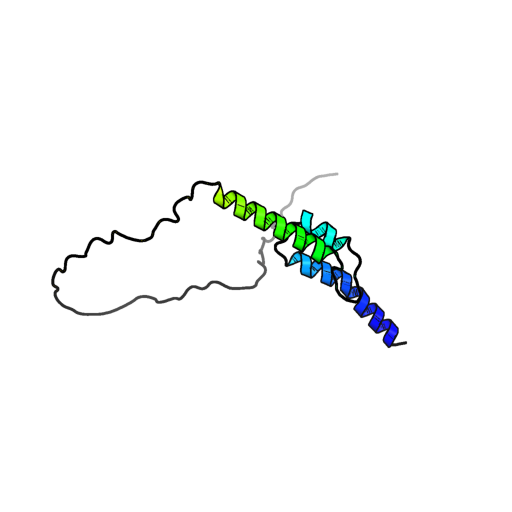5.401 31.505 1.00 49.69 120 SER A O 1
ATOM 910 N N . PRO A 1 121 ? 45.286 -16.525 29.586 1.00 40.72 121 PRO A N 1
ATOM 911 C CA . PRO A 1 121 ? 45.269 -17.823 30.241 1.00 40.72 121 PRO A CA 1
ATOM 912 C C . PRO A 1 121 ? 46.650 -18.123 30.835 1.00 40.72 121 PRO A C 1
ATOM 914 O O . PRO A 1 121 ? 47.622 -18.368 30.123 1.00 40.72 121 PRO A O 1
ATOM 917 N N . SER A 1 122 ? 46.738 -18.124 32.162 1.00 40.50 122 SER A N 1
ATOM 918 C CA . SER A 1 122 ? 47.801 -18.814 32.888 1.00 40.50 122 SER A CA 1
ATOM 919 C C . SER A 1 122 ? 47.514 -20.321 32.887 1.00 40.50 122 SER A C 1
ATOM 921 O O . SER A 1 122 ? 46.538 -20.763 33.491 1.00 40.50 122 SER A O 1
ATOM 923 N N . THR A 1 123 ? 48.354 -21.118 32.226 1.00 46.84 123 THR A N 1
ATOM 924 C CA . THR A 1 123 ? 48.444 -22.577 32.440 1.00 46.84 123 THR A CA 1
ATOM 925 C C . THR A 1 123 ? 48.965 -22.879 33.850 1.00 46.84 123 THR A C 1
ATOM 927 O O . THR A 1 123 ? 49.811 -22.127 34.342 1.00 46.84 123 THR A O 1
ATOM 930 N N . PRO A 1 124 ? 48.543 -23.993 34.481 1.00 48.47 124 PRO A N 1
ATOM 931 C CA . PRO A 1 124 ? 49.425 -25.165 34.444 1.00 48.47 124 PRO A CA 1
ATOM 932 C C . PRO A 1 124 ? 48.724 -26.543 34.388 1.00 48.47 124 PRO A C 1
ATOM 934 O O . PRO A 1 124 ? 47.684 -26.772 34.989 1.00 48.47 124 PRO A O 1
ATOM 937 N N . PHE A 1 125 ? 49.382 -27.450 33.656 1.00 35.16 125 PHE A N 1
ATOM 938 C CA . PHE A 1 125 ? 49.804 -28.806 34.054 1.00 35.16 125 PHE A CA 1
ATOM 939 C C . PHE A 1 125 ? 48.831 -29.705 34.854 1.00 35.16 125 PHE A C 1
ATOM 941 O O . PHE A 1 125 ? 48.589 -29.475 36.035 1.00 35.16 125 PHE A O 1
ATOM 948 N N . GLY A 1 126 ? 48.393 -30.822 34.250 1.00 38.91 126 GLY A N 1
ATOM 949 C CA . GLY A 1 126 ? 47.629 -31.865 34.949 1.00 38.91 126 GLY A CA 1
ATOM 950 C C . GLY A 1 126 ? 47.285 -33.098 34.104 1.00 38.91 126 GLY A C 1
ATOM 951 O O . GLY A 1 126 ? 46.184 -33.203 33.587 1.00 38.91 126 GLY A O 1
ATOM 952 N N . SER A 1 127 ? 48.269 -33.991 33.972 1.00 43.38 127 SER A N 1
ATOM 953 C CA . SER A 1 127 ? 48.235 -35.446 33.717 1.00 43.38 127 SER A CA 1
ATOM 954 C C . SER A 1 127 ? 46.889 -36.153 33.445 1.00 43.38 127 SER A C 1
ATOM 956 O O . SER A 1 127 ? 46.042 -36.222 34.332 1.00 43.38 127 SER A O 1
ATOM 958 N N . MET A 1 128 ? 46.782 -36.845 32.302 1.00 41.66 128 MET A N 1
ATOM 959 C CA . MET A 1 128 ? 46.047 -38.114 32.183 1.00 41.66 128 MET A CA 1
ATOM 960 C C . MET A 1 128 ? 46.822 -39.062 31.258 1.00 41.66 128 MET A C 1
ATOM 962 O O . MET A 1 128 ? 47.033 -38.773 30.081 1.00 41.66 128 MET A O 1
ATOM 966 N N . SER A 1 129 ? 47.301 -40.151 31.859 1.00 47.91 129 SER A N 1
ATOM 967 C CA . SER A 1 129 ? 47.999 -41.275 31.236 1.00 47.91 129 SER A CA 1
ATOM 968 C C . SER A 1 129 ? 47.113 -42.043 30.249 1.00 47.91 129 SER A C 1
ATOM 970 O O . SER A 1 129 ? 45.893 -42.072 30.410 1.00 47.91 129 SER A O 1
ATOM 972 N N . LEU A 1 130 ? 47.768 -42.666 29.262 1.00 56.22 130 LEU A N 1
ATOM 973 C CA . LEU A 1 130 ? 47.224 -43.695 28.364 1.00 56.22 130 LEU A CA 1
ATOM 974 C C . LEU A 1 130 ? 46.817 -44.967 29.118 1.00 56.22 130 LEU A C 1
ATOM 976 O O . LEU A 1 130 ? 47.507 -45.294 30.114 1.00 56.22 130 LEU A O 1
#

Organism: Cirrhinus mrigala (NCBI:txid683832)

Mean predicted aligned error: 19.44 Å

Sequence (130 aa):
MTAQSIGRSMASLVVPERHFWLTLTEIKDADKVPFLDSPVSPTGLFGPAVEGFAKRFTASQKSSQAIRHFLPKCSSSSADSSRPKPVPTQQPAKPAPSAAQSAPKSRWSWNSPQTTSILSPSTPFGSMSL

Radius of gyration: 32.63 Å; Cα contacts (8 Å, |Δi|>4): 26; chains: 1; bounding box: 69×87×78 Å

pLDDT: mean 70.86, std 22.82, range [31.5, 95.81]

Foldseek 3Di:
DPVVVVVVVVVVCLLVVQVVVVVPDPDDPVLCVLQNPDDQDPVGSRPCSVVVVVVVVVVVVVVVVVVCVVDDPPPPPPPDDDDPDDDDDDDDDDDDDDDDDDDPDDDDDDDDDDPPDDDDDDDDDDDDDD